Protein 8WAC (pdb70)

InterPro domains:
  IPR017853 Glycoside hydrolase superfamily [SSF51445] (264-450)
  IPR026444 Secretion system, C-terminal sorting domain [PF18962] (764-827)
  IPR026444 Secretion system, C-terminal sorting domain [TIGR04183] (765-828)
  IPR040527 Porphyranase, beta-sandwich domain 1 [PF18206] (534-637)
  IPR041224 Beta-porphyranase A, C-terminal [PF18040] (646-741)

Nearest PDB structures (foldseek):
  8wac-assembly1_A  TM=1.008E+00  e=8.310E-22  Wenyingzhuangia fucanilytica
  8fha-assembly2_B  TM=5.901E-01  e=9.587E-02  Suipraeoptans intestinalis
  8fha-assembly1_A  TM=5.746E-01  e=1.245E-01  Suipraeoptans intestinalis
  8b6l-assembly1_E  TM=5.776E-01  e=1.122E-01  Homo sapiens
  4ll4-assembly1_A  TM=5.566E-01  e=2.590E-01  Homo sapiens

Foldseek 3Di:
DEKDFPDDDAEDAAFAKDWTKMWAAQDPPWAWAFKKKWKFKAALVRHGDDIHDIDTPGHDPPTDRTDIDIDIGHGHNPDDFQVPDPPRIFMKTWIKIAIDNNPDIYTPIGTHGHDDVVD

Radius of gyration: 14.86 Å; Cα contacts (8 Å, |Δi|>4): 299; chains: 1; bounding box: 24×49×25 Å

B-factor: mean 18.26, std 9.66, range [3.23, 59.95]

Secondary structure (DSSP, 8-state):
-EEEESS--SEE-TT-EEEEEEEEE--TT--EEEEEEEEEEE-TTS-EEEEEEEEEEE-SSS--SEEEEEEEEEPPTTSPPGGGSPTT-EEEEEEEEEETTTTEEEE--EEEEE--TT-

Solvent-accessible surface area: 6351 Å² total; per-residue (Å²): 76,61,10,64,6,75,6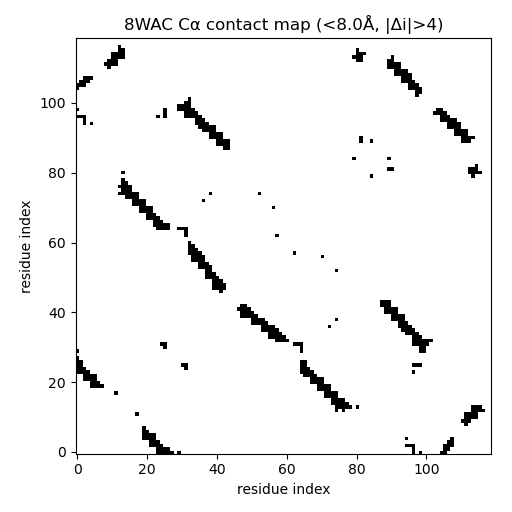0,110,68,107,59,10,57,18,43,74,60,1,79,0,40,0,51,3,60,0,20,159,82,37,84,11,98,33,0,1,0,7,1,16,11,7,35,74,78,140,103,59,90,64,91,58,77,68,26,115,36,7,58,54,114,84,70,75,65,54,40,75,36,120,48,102,2,63,1,82,83,129,12,60,23,30,128,102,21,85,122,44,30,40,1,7,0,59,0,22,0,0,0,67,100,70,58,35,98,23,86,26,45,20,106,10,61,1,54,48,103,171,144

Sequence (119 aa):
QSITWNNKQTDIQPGETIPLNITYDAGVGNTVYYVSVVLQEMNASWQTQNNYNTTYPVSGSNQPNASTIDFNYTTIDSSNNIPLSENLPSSGNFYLLKIFISVNTDGAFANDNTQITLLNNLE

Structure (mmCIF, N/CA/C/O backbone):
data_8WAC
#
_entry.id   8WAC
#
_cell.length_a   36.661
_cell.length_b   48.651
_cell.length_c   67.314
_cell.angle_alpha   90.00
_cell.angle_beta   90.00
_cell.angle_gamma   90.00
#
_symmetry.space_group_name_H-M   'P 21 2 21'
#
loop_
_entity.id
_entity.type
_entity.pdbx_description
1 polymer Agarase
2 non-polymer 'CALCIUM ION'
3 water water
#
loop_
_atom_site.group_PDB
_atom_site.id
_atom_site.type_symbol
_atom_site.label_atom_id
_atom_site.label_alt_id
_atom_site.label_comp_id
_atom_site.label_asym_id
_atom_site.label_entity_id
_atom_site.label_seq_id
_atom_site.pdbx_PDB_ins_code
_atom_site.Cartn_x
_atom_site.Cartn_y
_atom_site.Cartn_z
_atom_site.occupancy
_atom_site.B_iso_or_equiv
_atom_site.auth_seq_id
_atom_site.auth_comp_id
_atom_site.auth_asym_id
_atom_site.auth_atom_id
_atom_site.pdbx_PDB_model_num
ATOM 1 N N . GLN A 1 3 ? 4.178 -0.675 -2.515 1.00 14.30 3 GLN A N 1
ATOM 2 C CA . GLN A 1 3 ? 3.897 -1.636 -3.587 1.00 11.29 3 GLN A CA 1
ATOM 3 C C . GLN A 1 3 ? 3.129 -2.857 -3.060 1.00 12.17 3 GLN A C 1
ATOM 4 O O . GLN A 1 3 ? 3.316 -3.303 -1.923 1.00 13.27 3 GLN A O 1
ATOM 10 N N . SER A 1 4 ? 2.237 -3.372 -3.904 1.00 10.33 4 SER A N 1
ATOM 11 C CA . SER A 1 4 ? 1.389 -4.501 -3.538 1.00 10.69 4 SER A CA 1
ATOM 12 C C . SER A 1 4 ? 1.035 -5.293 -4.781 1.00 8.02 4 SER A C 1
ATOM 13 O O . SER A 1 4 ? 1.065 -4.778 -5.907 1.00 10.40 4 SER A O 1
ATOM 16 N N . ILE A 1 5 ? 0.642 -6.545 -4.561 1.00 8.41 5 ILE A N 1
ATOM 17 C CA . ILE A 1 5 ? 0.196 -7.395 -5.657 1.00 8.83 5 ILE A CA 1
ATOM 18 C C . ILE A 1 5 ? -0.607 -8.546 -5.074 1.00 11.02 5 ILE A C 1
ATOM 19 O O . ILE A 1 5 ? -0.252 -9.109 -4.032 1.00 10.34 5 ILE A O 1
ATOM 24 N N . THR A 1 6 ? -1.711 -8.878 -5.741 1.00 9.22 6 THR A N 1
ATOM 25 C CA . THR A 1 6 ? -2.531 -10.014 -5.345 1.00 9.86 6 THR A CA 1
ATOM 26 C C . THR A 1 6 ? -2.871 -10.878 -6.545 1.00 8.67 6 THR A C 1
ATOM 27 O O . THR A 1 6 ? -3.199 -10.370 -7.625 1.00 10.51 6 THR A O 1
ATOM 31 N N . TRP A 1 7 ? -2.805 -12.190 -6.338 1.00 8.30 7 TRP A N 1
ATOM 32 C CA . TRP A 1 7 ? -3.426 -13.173 -7.216 1.00 8.96 7 TRP A CA 1
ATOM 33 C C . TRP A 1 7 ? -4.860 -13.335 -6.718 1.00 10.19 7 TRP A C 1
ATOM 34 O O . TRP A 1 7 ? -5.084 -13.861 -5.624 1.00 11.22 7 TRP A O 1
ATOM 45 N N . ASN A 1 8 ? -5.836 -12.863 -7.504 1.00 10.57 8 ASN A N 1
ATOM 46 C CA . ASN A 1 8 ? -7.193 -12.730 -6.984 1.00 10.65 8 ASN A CA 1
ATOM 47 C C . ASN A 1 8 ? -8.027 -13.994 -7.094 1.00 16.38 8 ASN A C 1
ATOM 48 O O . ASN A 1 8 ? -9.069 -14.079 -6.434 1.00 17.39 8 ASN A O 1
ATOM 53 N N . ASN A 1 9 ? -7.621 -14.956 -7.920 1.00 10.41 9 ASN A N 1
ATOM 54 C CA . ASN A 1 9 ? -8.419 -16.155 -8.177 1.00 12.04 9 ASN A CA 1
ATOM 55 C C . ASN A 1 9 ? -7.551 -17.398 -7.939 1.00 9.18 9 ASN A C 1
ATOM 56 O O . ASN A 1 9 ? -7.220 -18.144 -8.854 1.00 12.92 9 ASN A O 1
ATOM 61 N N . LYS A 1 10 ? -7.201 -17.631 -6.679 1.00 10.15 10 LYS A N 1
ATOM 62 C CA . LYS A 1 10 ? -6.273 -18.710 -6.369 1.00 11.75 10 LYS A CA 1
ATOM 63 C C . LYS A 1 10 ? -6.913 -20.084 -6.550 1.00 12.41 10 LYS A C 1
ATOM 64 O O . LYS A 1 10 ? -8.126 -20.268 -6.391 1.00 12.34 10 LYS A O 1
ATOM 70 N N . GLN A 1 11 ? -6.076 -21.051 -6.906 1.00 14.01 11 GLN A N 1
ATOM 71 C CA . GLN A 1 11 ? -6.475 -22.449 -6.881 1.00 18.25 11 GLN A CA 1
ATOM 72 C C . GLN A 1 11 ? -5.315 -23.259 -6.323 1.00 17.12 11 GLN A C 1
ATOM 73 O O . GLN A 1 11 ? -4.155 -22.836 -6.395 1.00 16.50 11 GLN A O 1
ATOM 79 N N . THR A 1 12 ? -5.641 -24.418 -5.743 1.00 16.50 12 THR A N 1
ATOM 80 C CA . THR A 1 12 ? -4.641 -25.195 -5.020 1.00 17.87 12 THR A CA 1
ATOM 81 C C . THR A 1 12 ? -3.823 -26.096 -5.923 1.00 13.72 12 THR A C 1
ATOM 82 O O . THR A 1 12 ? -2.692 -26.439 -5.570 1.00 15.28 12 THR A O 1
ATOM 86 N N . ASP A 1 13 ? -4.371 -26.545 -7.048 1.00 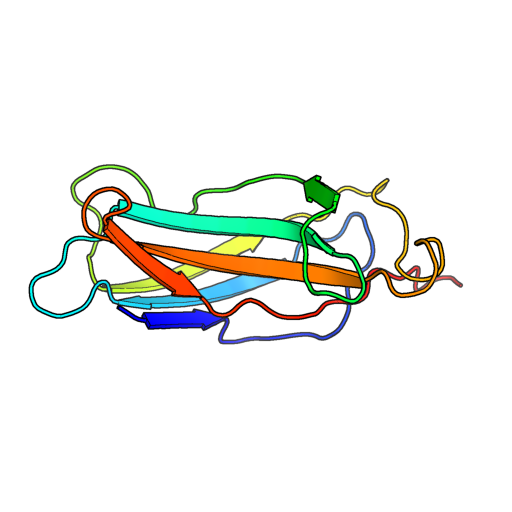15.53 13 ASP A N 1
ATOM 87 C CA . ASP A 1 13 ? -3.642 -27.527 -7.828 1.00 15.92 13 ASP A CA 1
ATOM 88 C C . ASP A 1 13 ? -3.841 -27.314 -9.323 1.00 18.97 13 ASP A C 1
ATOM 89 O O . ASP A 1 13 ? -4.667 -26.510 -9.779 1.00 17.66 13 ASP A O 1
ATOM 94 N N . ILE A 1 14 ? -3.001 -28.022 -10.077 1.00 13.01 14 ILE A N 1
ATOM 95 C CA . ILE A 1 14 ? -2.928 -27.876 -11.520 1.00 11.93 14 ILE A CA 1
ATOM 96 C C . ILE A 1 14 ? -2.254 -29.129 -12.054 1.00 13.39 14 ILE A C 1
ATOM 97 O O . ILE A 1 14 ? -1.417 -29.737 -11.379 1.00 13.04 14 ILE A O 1
ATOM 102 N N . GLN A 1 15 ? -2.650 -29.541 -13.232 1.00 11.94 15 GLN A N 1
ATOM 103 C CA . GLN A 1 15 ? -2.006 -30.675 -13.875 1.00 14.09 15 GLN A CA 1
ATOM 104 C C . GLN A 1 15 ? -0.978 -30.185 -14.874 1.00 12.46 15 GLN A C 1
ATOM 105 O O . GLN A 1 15 ? -1.288 -29.291 -15.667 1.00 14.28 15 GLN A O 1
ATOM 111 N N . PRO A 1 16 ? 0.244 -30.711 -14.847 1.00 12.90 16 PRO A N 1
ATOM 112 C CA . PRO A 1 16 ? 1.251 -30.285 -15.828 1.00 14.29 16 PRO A CA 1
ATOM 113 C C . PRO A 1 16 ? 0.683 -30.389 -17.231 1.00 13.51 16 PRO A C 1
ATOM 114 O O . PRO A 1 16 ? 0.035 -31.380 -17.589 1.00 14.68 16 PRO A O 1
ATOM 118 N N . GLY A 1 17 ? 0.902 -29.341 -18.017 1.00 12.31 17 GLY A N 1
ATOM 119 C CA . GLY A 1 17 ? 0.309 -29.196 -19.328 1.00 12.00 17 GLY A CA 1
ATOM 120 C C . GLY A 1 17 ? -0.827 -28.204 -19.384 1.00 15.64 17 GLY A C 1
ATOM 121 O O . GLY A 1 17 ? -1.199 -27.759 -20.480 1.00 16.26 17 GLY A O 1
ATOM 122 N N . GLU A 1 18 ? -1.388 -27.854 -18.235 1.00 11.94 18 GLU A N 1
ATOM 123 C CA . GLU A 1 18 ? -2.501 -26.930 -18.160 1.00 10.02 18 GLU A CA 1
ATOM 124 C C . GLU A 1 18 ? -2.032 -25.489 -18.044 1.00 10.71 18 GLU A C 1
ATOM 125 O O . GLU A 1 18 ? -0.871 -25.196 -17.728 1.00 12.74 18 GLU A O 1
ATOM 131 N N . THR A 1 19 ? -2.963 -24.596 -18.322 1.00 11.87 19 THR A N 1
ATOM 132 C CA . THR A 1 19 ? -2.794 -23.161 -18.183 1.00 10.98 19 THR A CA 1
ATOM 133 C C . THR A 1 19 ? -3.632 -22.658 -17.018 1.00 13.85 19 THR A C 1
ATOM 134 O O . THR A 1 19 ? -4.783 -23.079 -16.841 1.00 13.95 19 THR A O 1
ATOM 138 N N . ILE A 1 20 ? -3.052 -21.768 -16.222 1.00 12.71 20 ILE A N 1
ATOM 139 C CA . ILE A 1 20 ? -3.752 -21.101 -15.127 1.00 12.88 20 ILE A CA 1
ATOM 140 C C . ILE A 1 20 ? -4.168 -19.719 -15.616 1.00 11.85 20 ILE A C 1
ATOM 141 O O . ILE A 1 20 ? -3.291 -18.925 -15.997 1.00 13.12 20 ILE A O 1
ATOM 146 N N . PRO A 1 21 ? -5.452 -19.383 -15.613 1.00 13.06 21 PRO A N 1
ATOM 147 C CA . PRO A 1 21 ? -5.848 -18.037 -16.042 1.00 12.66 21 PRO A CA 1
ATOM 148 C C . PRO A 1 21 ? -5.797 -17.061 -14.885 1.00 15.51 21 PRO A C 1
ATOM 149 O O . PRO A 1 21 ? -6.800 -16.856 -14.195 1.00 17.98 21 PRO A O 1
ATOM 153 N N . LEU A 1 22 ? -4.636 -16.445 -14.673 1.00 11.15 22 LEU A N 1
ATOM 154 C CA . LEU A 1 22 ? -4.423 -15.611 -13.496 1.00 11.55 22 LEU A CA 1
ATOM 155 C C . LEU A 1 22 ? -5.120 -14.265 -13.631 1.00 11.38 22 LEU A C 1
ATOM 156 O O . LEU A 1 22 ? -5.035 -13.607 -14.668 1.00 15.11 22 LEU A O 1
ATOM 161 N N . ASN A 1 23 ? -5.790 -13.850 -12.572 1.00 9.15 23 ASN A N 1
ATOM 162 C CA . ASN A 1 23 ? -6.275 -12.489 -12.430 1.00 12.38 23 ASN A CA 1
ATOM 163 C C . ASN A 1 23 ? -5.454 -11.846 -11.319 1.00 10.49 23 ASN A C 1
ATOM 164 O O . ASN A 1 23 ? -5.439 -12.347 -10.187 1.00 10.76 23 ASN A O 1
ATOM 169 N N . ILE A 1 24 ? -4.740 -10.771 -11.660 1.00 9.66 24 ILE A N 1
ATOM 170 C CA . ILE A 1 24 ? -3.692 -10.199 -10.822 1.00 9.24 24 ILE A CA 1
ATOM 171 C C . ILE A 1 24 ? -3.948 -8.713 -10.693 1.00 9.25 24 ILE A C 1
ATOM 172 O O . ILE A 1 24 ? -4.096 -8.021 -11.702 1.00 12.52 24 ILE A O 1
ATOM 177 N N . THR A 1 25 ? -3.995 -8.223 -9.465 1.00 9.73 25 THR A N 1
ATOM 178 C CA . THR A 1 25 ? -4.041 -6.796 -9.192 1.00 8.95 25 THR A CA 1
ATOM 179 C C . THR A 1 25 ? -2.684 -6.375 -8.655 1.00 9.89 25 THR A C 1
ATOM 180 O O . THR A 1 25 ? -2.120 -7.054 -7.793 1.00 11.37 25 THR A O 1
ATOM 184 N N . TYR A 1 26 ? -2.152 -5.266 -9.171 1.00 9.46 26 TYR A N 1
ATOM 185 C CA . TYR A 1 26 ? -0.874 -4.762 -8.694 1.00 9.90 26 TYR A CA 1
ATOM 186 C C . TYR A 1 26 ? -0.943 -3.252 -8.552 1.00 12.32 26 TYR A C 1
ATOM 187 O O . TYR A 1 26 ? -1.763 -2.576 -9.186 1.00 12.29 26 TYR A O 1
ATOM 196 N N . ASP A 1 27 ? -0.053 -2.735 -7.714 1.00 13.87 27 ASP A N 1
ATOM 197 C CA . ASP A 1 27 ? 0.075 -1.295 -7.515 1.00 11.63 27 ASP A CA 1
ATOM 198 C C . ASP A 1 27 ? 1.520 -1.015 -7.145 1.00 12.69 27 ASP A C 1
ATOM 199 O O . ASP A 1 27 ? 2.011 -1.541 -6.145 1.00 11.54 27 ASP A O 1
ATOM 204 N N . ALA A 1 28 ? 2.207 -0.193 -7.940 1.00 9.99 28 ALA A N 1
ATOM 205 C CA . ALA A 1 28 ? 3.578 0.156 -7.592 1.00 11.73 28 ALA A CA 1
ATOM 206 C C . ALA A 1 28 ? 3.665 0.941 -6.292 1.00 12.26 28 ALA A C 1
ATOM 207 O O . ALA A 1 28 ? 4.710 0.914 -5.637 1.00 13.43 28 ALA A O 1
ATOM 209 N N . GLY A 1 29 ? 2.601 1.637 -5.907 1.00 13.10 29 GLY A N 1
ATOM 210 C CA . GLY A 1 29 ? 2.632 2.427 -4.694 1.00 14.02 29 GLY A CA 1
ATOM 211 C C . GLY A 1 29 ? 2.945 3.888 -4.977 1.00 17.28 29 GLY A C 1
ATOM 212 O O . GLY A 1 29 ? 3.605 4.236 -5.965 1.00 13.94 29 GLY A O 1
ATOM 213 N N . VAL A 1 30 ? 2.457 4.761 -4.088 1.00 18.12 30 VAL A N 1
ATOM 214 C CA . VAL A 1 30 ? 2.720 6.196 -4.197 1.00 14.44 30 VAL A CA 1
ATOM 215 C C . VAL A 1 30 ? 4.218 6.455 -4.218 1.00 17.17 30 VAL A C 1
ATOM 216 O O . VAL A 1 30 ? 4.973 5.945 -3.382 1.00 17.00 30 VAL A O 1
ATOM 220 N N . GLY A 1 31 ? 4.658 7.262 -5.184 1.00 15.83 31 GLY A N 1
ATOM 221 C CA . GLY A 1 31 ? 6.051 7.611 -5.296 1.00 15.35 31 GLY A CA 1
ATOM 222 C C . GLY A 1 31 ? 6.914 6.595 -6.001 1.00 15.16 31 GLY A C 1
ATOM 223 O O . GLY A 1 31 ? 8.114 6.841 -6.171 1.00 18.91 31 GLY A O 1
ATOM 224 N N . ASN A 1 32 ? 6.347 5.470 -6.428 1.00 13.85 32 ASN A N 1
ATOM 225 C CA . ASN A 1 32 ? 7.100 4.422 -7.098 1.00 13.55 32 ASN A CA 1
ATOM 226 C C . ASN A 1 32 ? 6.647 4.281 -8.544 1.00 11.50 32 ASN A C 1
ATOM 227 O O . ASN A 1 32 ? 5.584 4.763 -8.942 1.00 17.05 32 ASN A O 1
ATOM 232 N N . THR A 1 33 ? 7.485 3.606 -9.332 1.00 12.74 33 THR A N 1
ATOM 233 C CA . THR A 1 33 ? 7.208 3.303 -10.726 1.00 13.94 33 THR A CA 1
ATOM 234 C C . THR A 1 33 ? 7.352 1.801 -10.918 1.00 11.68 33 THR A C 1
ATOM 235 O O . THR A 1 33 ? 8.370 1.226 -10.522 1.00 13.00 33 THR A O 1
ATOM 239 N N . VAL A 1 34 ? 6.337 1.162 -11.510 1.00 12.62 34 VAL A N 1
ATOM 240 C CA . VAL A 1 34 ? 6.439 -0.271 -11.754 1.00 13.32 34 VAL A CA 1
ATOM 241 C C . VAL A 1 34 ? 7.605 -0.538 -12.695 1.00 14.53 34 VAL A C 1
ATOM 242 O O . VAL A 1 34 ? 7.800 0.175 -13.688 1.00 15.88 34 VAL A O 1
ATOM 246 N N . TYR A 1 35 ? 8.415 -1.541 -12.361 1.00 12.42 35 TYR A N 1
ATOM 247 C CA . TYR A 1 35 ? 9.450 -2.031 -13.258 1.00 12.52 35 TYR A CA 1
ATOM 248 C C . TYR A 1 35 ? 8.953 -3.248 -14.032 1.00 12.45 35 TYR A C 1
ATOM 249 O O . TYR A 1 35 ? 8.936 -3.242 -15.264 1.00 13.04 35 TYR A O 1
ATOM 258 N N . TYR A 1 36 ? 8.476 -4.270 -13.330 1.00 12.81 36 TYR A N 1
ATOM 259 C CA . TYR A 1 36 ? 7.810 -5.377 -14.002 1.00 10.31 36 TYR A CA 1
ATOM 260 C C . TYR A 1 36 ? 6.916 -6.080 -12.992 1.00 8.06 36 TYR A C 1
ATOM 261 O O . TYR A 1 36 ? 7.046 -5.898 -11.777 1.00 9.98 36 TYR A O 1
ATOM 270 N N . VAL A 1 37 ? 5.992 -6.872 -13.518 1.00 9.38 37 VAL A N 1
ATOM 271 C CA . VAL A 1 37 ? 5.330 -7.920 -12.754 1.00 10.65 37 VAL A CA 1
ATOM 272 C C . VAL A 1 37 ? 5.816 -9.227 -13.360 1.00 11.57 37 VAL A C 1
ATOM 273 O O . VAL A 1 37 ? 5.894 -9.346 -14.589 1.00 10.02 37 VAL A O 1
ATOM 277 N N . SER A 1 38 ? 6.197 -10.183 -12.512 1.00 11.06 38 SER A N 1
ATOM 278 C CA . SER A 1 38 ? 6.712 -11.457 -12.988 1.00 8.57 38 SER A CA 1
ATOM 279 C C . SER A 1 38 ? 5.999 -12.630 -12.327 1.00 8.01 38 SER A C 1
ATOM 280 O O . SER A 1 38 ? 5.632 -12.569 -11.151 1.00 10.16 38 SER A O 1
ATOM 283 N N . VAL A 1 39 ? 5.794 -13.691 -13.105 1.00 8.75 39 VAL A N 1
ATOM 284 C CA . VAL A 1 39 ? 5.248 -14.955 -12.615 1.00 10.19 39 VAL A CA 1
ATOM 285 C C . VAL A 1 39 ? 6.209 -16.063 -13.019 1.00 8.39 39 VAL A C 1
ATOM 286 O O . VAL A 1 39 ? 6.608 -16.145 -14.186 1.00 10.47 39 VAL A O 1
ATOM 290 N N . VAL A 1 40 ? 6.591 -16.908 -12.062 1.00 10.15 40 VAL A N 1
ATOM 291 C CA . VAL A 1 40 ? 7.505 -18.016 -12.335 1.00 9.66 40 VAL A CA 1
ATOM 292 C C . VAL A 1 40 ? 7.225 -19.145 -11.347 1.00 8.77 40 VAL A C 1
ATOM 293 O O . VAL A 1 40 ? 7.005 -18.908 -10.156 1.00 8.96 40 VAL A O 1
ATOM 297 N N . LEU A 1 41 ? 7.202 -20.369 -11.854 1.00 8.84 41 LEU A N 1
ATOM 298 C CA . LEU A 1 41 ? 7.032 -21.547 -11.008 1.00 8.49 41 LEU A CA 1
ATOM 299 C C . LEU A 1 41 ? 8.366 -21.932 -10.391 1.00 8.75 41 LEU A C 1
ATOM 300 O O . LEU A 1 41 ? 9.359 -22.091 -11.100 1.00 10.32 41 LEU A O 1
ATOM 305 N N . GLN A 1 42 ? 8.387 -22.114 -9.076 1.00 8.68 42 GLN A N 1
ATOM 306 C CA . GLN A 1 42 ? 9.603 -22.510 -8.380 1.00 7.89 42 GLN A CA 1
ATOM 307 C C . GLN A 1 42 ? 9.400 -23.779 -7.569 1.00 10.23 42 GLN A C 1
ATOM 308 O O . GLN A 1 42 ? 8.376 -23.956 -6.901 1.00 11.89 42 GLN A O 1
ATOM 314 N N . GLU A 1 43 ? 10.387 -24.662 -7.644 1.00 10.77 43 GLU A N 1
ATOM 315 C CA . GLU A 1 43 ? 10.511 -25.757 -6.696 1.00 9.04 43 GLU A CA 1
ATOM 316 C C . GLU A 1 43 ? 11.327 -25.247 -5.519 1.00 12.22 43 GLU A C 1
ATOM 317 O O . GLU A 1 43 ? 12.426 -24.721 -5.700 1.00 12.92 43 GLU A O 1
ATOM 323 N N . MET A 1 44 ? 10.783 -25.387 -4.323 1.00 10.56 44 MET A N 1
ATOM 324 C CA . MET A 1 44 ? 11.429 -24.898 -3.119 1.00 10.64 44 MET A CA 1
ATOM 325 C C . MET A 1 44 ? 11.817 -26.077 -2.243 1.00 12.60 44 MET A C 1
ATOM 326 O O . MET A 1 44 ? 11.236 -27.156 -2.347 1.00 12.08 44 MET A O 1
ATOM 331 N N . ASN A 1 45 ? 12.792 -25.850 -1.360 1.00 12.79 45 ASN A N 1
ATOM 332 C CA . ASN A 1 45 ? 13.053 -26.814 -0.302 1.00 10.41 45 ASN A CA 1
AT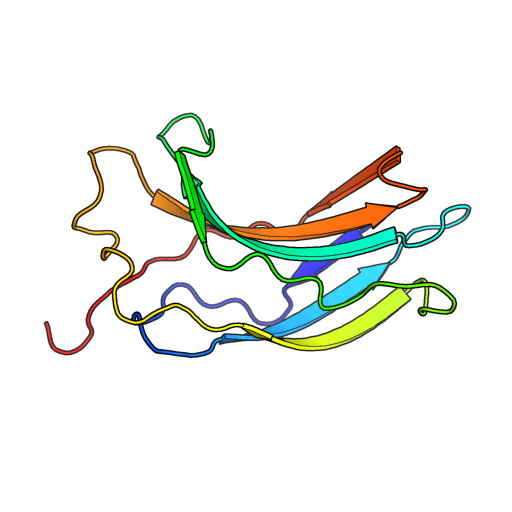OM 333 C C . ASN A 1 45 ? 12.249 -26.430 0.944 1.00 15.75 45 ASN A C 1
ATOM 334 O O . ASN A 1 45 ? 11.477 -25.468 0.944 1.00 14.88 45 ASN A O 1
ATOM 339 N N . ALA A 1 46 ? 12.437 -27.186 2.032 1.00 16.52 46 ALA A N 1
ATOM 340 C CA . ALA A 1 46 ? 11.647 -26.951 3.238 1.00 19.97 46 ALA A CA 1
ATOM 341 C C . ALA A 1 46 ? 11.957 -25.614 3.900 1.00 19.42 46 ALA A C 1
ATOM 342 O O . ALA A 1 46 ? 11.134 -25.123 4.681 1.00 23.66 46 ALA A O 1
ATOM 344 N N . SER A 1 47 ? 13.116 -25.019 3.616 1.00 15.67 47 SER A N 1
ATOM 345 C CA . SER A 1 47 ? 13.456 -23.689 4.102 1.00 18.61 47 SER A CA 1
ATOM 346 C C . SER A 1 47 ? 12.976 -22.575 3.184 1.00 17.17 47 SER A C 1
ATOM 347 O O . SER A 1 47 ? 13.409 -21.430 3.345 1.00 20.28 47 SER A O 1
ATOM 350 N N . TRP A 1 48 ? 12.111 -22.884 2.220 1.00 18.93 48 TRP A N 1
ATOM 351 C CA . 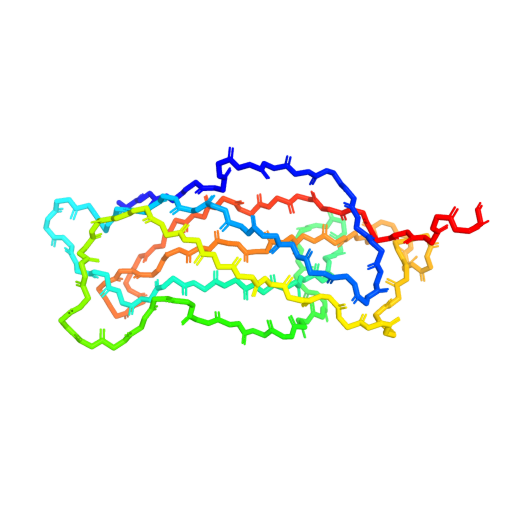TRP A 1 48 ? 11.608 -21.895 1.265 1.00 20.13 48 TRP A CA 1
ATOM 352 C C . TRP A 1 48 ? 12.756 -21.249 0.498 1.00 19.47 48 TRP A C 1
ATOM 353 O O . TRP A 1 48 ? 12.765 -20.044 0.245 1.00 20.33 48 TRP A O 1
ATOM 364 N N . GLN A 1 49 ? 13.724 -22.068 0.100 1.00 15.06 49 GLN A N 1
ATOM 365 C CA . GLN A 1 49 ? 14.816 -21.650 -0.762 1.00 14.41 49 GLN A CA 1
ATOM 366 C C . GLN A 1 49 ? 14.634 -22.299 -2.127 1.00 14.97 49 GLN A C 1
ATOM 367 O O . GLN A 1 49 ? 14.320 -23.493 -2.220 1.00 15.34 49 GLN A O 1
ATOM 373 N N . THR A 1 50 ? 14.806 -21.507 -3.179 1.00 15.84 50 THR A N 1
ATOM 374 C CA . THR A 1 50 ? 14.522 -21.982 -4.527 1.00 14.36 50 THR A CA 1
ATOM 375 C C . THR A 1 50 ? 15.543 -23.003 -5.006 1.00 15.64 50 THR A C 1
ATOM 376 O O . THR A 1 50 ? 16.755 -22.779 -4.917 1.00 17.42 50 THR A O 1
ATOM 380 N N . GLN A 1 51 ? 15.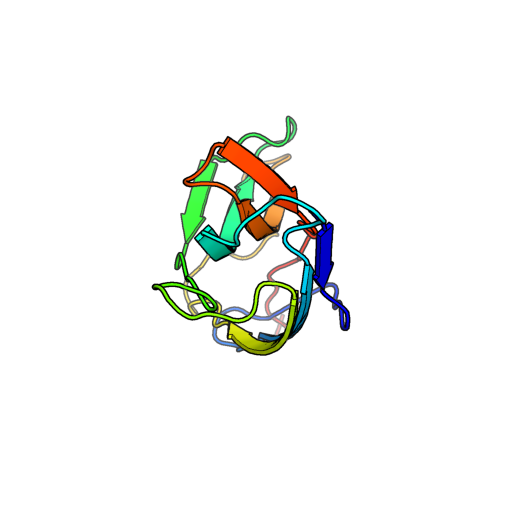043 -24.099 -5.570 1.00 13.03 51 GLN A N 1
ATOM 381 C CA . GLN A 1 51 ? 15.872 -25.139 -6.163 1.00 11.27 51 GLN A CA 1
ATOM 382 C C . GLN A 1 51 ? 15.790 -25.201 -7.680 1.00 17.53 51 GLN A C 1
ATOM 383 O O . GLN A 1 51 ? 16.792 -25.527 -8.322 1.00 21.55 51 GLN A O 1
ATOM 389 N N . ASN A 1 52 ? 14.631 -24.898 -8.264 1.00 12.79 52 ASN A N 1
ATOM 390 C CA . ASN A 1 52 ? 14.467 -24.884 -9.714 1.00 13.79 52 ASN A CA 1
ATOM 391 C C . ASN A 1 52 ? 13.475 -23.787 -10.063 1.00 14.72 52 ASN A C 1
ATOM 392 O O . ASN A 1 52 ? 12.516 -23.570 -9.322 1.00 16.16 52 ASN A O 1
ATOM 397 N N . ASN A 1 53 ? 13.705 -23.110 -11.190 1.00 13.67 53 ASN A N 1
ATOM 398 C CA . ASN A 1 53 ? 12.800 -22.097 -11.726 1.00 10.35 53 ASN A CA 1
ATOM 399 C C . ASN A 1 53 ? 12.333 -22.539 -13.108 1.00 10.30 53 ASN A C 1
ATOM 400 O O . ASN A 1 53 ? 13.157 -22.936 -13.938 1.00 12.59 53 ASN A O 1
ATOM 405 N N . TYR A 1 54 ? 11.034 -22.428 -13.377 1.00 8.89 54 TYR A N 1
ATOM 406 C CA . TYR A 1 54 ? 10.459 -22.852 -14.651 1.00 9.51 54 TYR A CA 1
ATOM 407 C C . TYR A 1 54 ? 9.664 -21.720 -15.275 1.00 10.88 54 TYR A C 1
ATOM 408 O O . TYR A 1 54 ? 8.782 -21.158 -14.619 1.00 11.25 54 TYR A O 1
ATOM 417 N N . ASN A 1 55 ? 9.926 -21.433 -16.552 1.00 10.39 55 ASN A N 1
ATOM 418 C CA . ASN A 1 55 ? 9.070 -20.541 -17.339 1.00 11.06 55 ASN A CA 1
ATOM 419 C C . ASN A 1 55 ? 8.834 -19.193 -16.654 1.00 7.21 55 ASN A C 1
ATOM 420 O O . ASN A 1 55 ? 7.725 -18.849 -16.236 1.00 10.18 55 ASN A O 1
ATOM 425 N N . THR A 1 56 ? 9.915 -18.422 -16.583 1.00 10.20 56 THR A N 1
ATOM 426 C CA . THR A 1 56 ? 9.824 -17.067 -16.057 1.00 9.21 56 THR A CA 1
ATOM 427 C C . THR A 1 56 ? 9.096 -16.189 -17.062 1.00 11.73 56 THR A C 1
ATOM 428 O O . THR A 1 56 ? 9.469 -16.148 -18.243 1.00 12.61 56 THR A O 1
ATOM 432 N N . THR A 1 57 ? 8.063 -15.489 -16.596 1.00 9.06 57 THR A N 1
ATOM 433 C CA . THR A 1 57 ? 7.281 -14.595 -17.441 1.00 9.19 57 THR A CA 1
ATOM 434 C C . THR A 1 57 ? 7.237 -13.212 -16.820 1.00 12.09 57 THR A C 1
ATOM 435 O O . THR A 1 57 ? 7.434 -13.038 -15.614 1.00 9.89 57 THR A O 1
ATOM 439 N N . TYR A 1 58 ? 6.943 -12.232 -17.665 1.00 9.43 58 TYR A N 1
ATOM 440 C CA . TYR A 1 58 ? 6.875 -10.830 -17.254 1.00 10.18 58 TYR A CA 1
ATOM 441 C C . TYR A 1 58 ? 5.624 -10.233 -17.862 1.00 13.65 58 TYR A C 1
ATOM 442 O O . TYR A 1 58 ? 5.682 -9.508 -18.864 1.00 17.17 58 TYR A O 1
ATOM 451 N N . PRO A 1 59 ? 4.459 -10.526 -17.285 1.00 10.26 59 PRO A N 1
ATOM 452 C CA . PRO A 1 59 ? 3.215 -10.030 -17.896 1.00 12.52 59 PRO A CA 1
ATOM 453 C C . PRO A 1 59 ? 3.086 -8.509 -17.892 1.00 17.02 59 PRO A C 1
ATOM 454 O O . PRO A 1 59 ? 2.308 -7.981 -18.700 1.00 15.34 59 PRO A O 1
ATOM 458 N N . VAL A 1 60 ? 3.824 -7.790 -17.045 1.00 12.16 60 VAL A N 1
ATOM 459 C CA . VAL A 1 60 ? 3.929 -6.334 -17.131 1.00 8.93 60 VAL A CA 1
ATOM 460 C C . VAL A 1 60 ? 5.405 -5.994 -17.267 1.00 11.46 60 VAL A C 1
ATOM 461 O O . VAL A 1 60 ? 6.207 -6.365 -16.406 1.00 11.55 60 VAL A O 1
ATOM 465 N N . SER A 1 61 ? 5.766 -5.307 -18.351 1.00 12.51 61 SER A N 1
ATOM 466 C CA . SER A 1 61 ? 7.160 -4.903 -18.525 1.00 12.82 61 SER A CA 1
ATOM 467 C C . SER A 1 61 ? 7.228 -3.783 -19.546 1.00 17.38 61 SER A C 1
ATOM 468 O O . SER A 1 61 ? 6.283 -3.546 -20.297 1.00 16.68 61 SER A O 1
ATOM 471 N N . GLY A 1 62 ? 8.367 -3.101 -19.560 1.00 17.62 62 GLY A N 1
ATOM 472 C CA . GLY A 1 62 ? 8.564 -1.989 -20.471 1.00 17.46 62 GLY A CA 1
ATOM 473 C C . GLY A 1 62 ? 8.109 -0.672 -19.877 1.00 23.97 62 GLY A C 1
ATOM 474 O O . GLY A 1 62 ? 7.579 -0.584 -18.768 1.00 29.16 62 GLY A O 1
ATOM 475 N N . SER A 1 63 ? 8.333 0.388 -20.635 1.00 40.41 63 SER A N 1
ATOM 476 C CA . SER A 1 63 ? 7.983 1.703 -20.134 1.00 34.81 63 SER A CA 1
ATOM 477 C C . SER A 1 63 ? 6.570 2.070 -20.574 1.00 28.34 63 SER A C 1
ATOM 478 O O . SER A 1 63 ? 5.988 1.452 -21.469 1.00 37.16 63 SER A O 1
ATOM 481 N N . ASN A 1 64 ? 6.006 3.077 -19.910 1.00 42.90 64 ASN A N 1
ATOM 482 C CA . ASN A 1 64 ? 4.635 3.499 -20.168 1.00 54.60 64 ASN A CA 1
ATOM 483 C C . ASN A 1 64 ? 3.621 2.426 -19.786 1.00 37.29 64 ASN A C 1
ATOM 484 O O . ASN A 1 64 ? 2.561 2.310 -20.406 1.00 51.58 64 ASN A O 1
ATOM 485 N N . GLN A 1 65 ? 3.956 1.601 -18.775 1.00 32.34 65 GLN A N 1
ATOM 486 C CA . GLN A 1 65 ? 2.955 0.691 -18.242 1.00 27.09 65 GLN A CA 1
ATOM 487 C C . GLN A 1 65 ? 2.194 1.370 -17.110 1.00 17.00 65 GLN A C 1
ATOM 488 O O . GLN A 1 65 ? 2.757 2.192 -16.383 1.00 21.00 65 GLN A O 1
ATOM 494 N N . PRO A 1 66 ? 0.919 1.031 -16.925 1.00 15.06 66 PRO A N 1
ATOM 495 C CA . PRO A 1 66 ? 0.178 1.550 -15.767 1.00 14.56 66 PRO A CA 1
ATOM 496 C C . PRO A 1 66 ? 0.852 1.143 -14.462 1.00 15.43 66 PRO A C 1
ATOM 497 O O . PRO A 1 66 ? 1.242 -0.014 -14.274 1.00 13.37 66 PRO A O 1
ATOM 501 N N . ASN A 1 67 ? 1.013 2.112 -13.558 1.00 14.59 67 ASN A N 1
ATOM 502 C CA . ASN A 1 67 ? 1.619 1.786 -12.272 1.00 13.26 67 ASN A CA 1
ATOM 503 C C . ASN A 1 67 ? 0.722 0.902 -11.424 1.00 13.13 67 ASN A C 1
ATOM 504 O O . ASN A 1 67 ? 1.221 0.219 -10.521 1.00 13.82 67 ASN A O 1
ATOM 509 N N . ALA A 1 68 ? -0.583 0.907 -11.688 1.00 13.87 68 ALA A N 1
ATOM 510 C CA . ALA A 1 68 ? -1.538 0.111 -10.929 1.00 12.44 68 ALA A CA 1
ATOM 511 C C . ALA A 1 68 ? -2.618 -0.338 -11.892 1.00 16.93 68 ALA A C 1
ATOM 512 O O . ALA A 1 68 ? -3.123 0.473 -12.675 1.00 18.15 68 ALA A O 1
ATOM 514 N N . SER A 1 69 ? -2.967 -1.620 -11.840 1.00 11.93 69 SER A N 1
ATOM 515 C CA . SER A 1 69 ? -3.969 -2.153 -12.747 1.00 11.24 69 SER A CA 1
ATOM 516 C C . SER A 1 69 ? -4.351 -3.547 -12.274 1.00 13.05 69 SER A C 1
ATOM 517 O O . SER A 1 69 ? -3.735 -4.109 -11.364 1.00 12.42 69 SER A O 1
ATOM 520 N N . THR A 1 70 ? -5.401 -4.084 -12.889 1.00 11.74 70 THR A N 1
ATOM 521 C CA . THR A 1 70 ? -5.770 -5.484 -12.759 1.00 12.64 70 THR A CA 1
ATOM 522 C C . THR A 1 70 ? -5.688 -6.105 -14.142 1.00 14.42 70 THR A C 1
ATOM 523 O O . THR A 1 70 ? -6.232 -5.555 -15.112 1.00 16.50 70 THR A O 1
ATOM 527 N N . ILE A 1 71 ? -4.983 -7.226 -14.242 1.00 11.49 71 ILE A N 1
ATOM 528 C CA . ILE A 1 71 ? -4.688 -7.848 -15.520 1.00 10.14 71 ILE A CA 1
ATOM 529 C C . ILE A 1 71 ? -5.106 -9.309 -15.466 1.00 14.04 71 ILE A C 1
ATOM 530 O O . ILE A 1 71 ? -5.212 -9.918 -14.399 1.00 13.77 71 ILE A O 1
ATOM 535 N N . ASP A 1 72 ? -5.338 -9.864 -16.648 1.00 15.88 72 ASP A N 1
ATOM 536 C CA . ASP A 1 72 ? -5.532 -11.288 -16.846 1.00 13.80 72 ASP A CA 1
ATOM 537 C C . ASP A 1 72 ? -4.326 -11.818 -17.600 1.00 11.78 72 ASP A C 1
ATOM 538 O O . ASP A 1 72 ? -3.869 -11.194 -18.569 1.00 19.68 72 ASP A O 1
ATOM 543 N N . PHE A 1 73 ? -3.783 -12.935 -17.139 1.00 11.80 73 PHE A N 1
ATOM 544 C CA . PHE A 1 73 ? -2.572 -13.475 -17.736 1.00 10.72 73 PHE A CA 1
ATOM 545 C C . PHE A 1 73 ? -2.610 -14.989 -17.673 1.00 12.50 73 PHE A C 1
ATOM 546 O O . PHE A 1 73 ? -2.773 -15.561 -16.592 1.00 13.61 73 PHE A O 1
ATOM 554 N N . ASN A 1 74 ? -2.449 -15.629 -18.823 1.00 11.97 74 ASN A N 1
ATOM 555 C CA . ASN A 1 74 ? -2.488 -17.080 -18.913 1.00 14.98 74 ASN A CA 1
ATOM 556 C C . ASN A 1 74 ? -1.077 -17.598 -18.677 1.00 15.55 74 ASN A C 1
ATOM 557 O O . ASN A 1 74 ? -0.157 -17.268 -19.434 1.00 20.07 74 ASN A O 1
ATOM 562 N N . TYR A 1 75 ? -0.900 -18.391 -17.625 1.00 11.21 75 TYR A N 1
ATOM 563 C CA . TYR A 1 75 ? 0.401 -18.928 -17.249 1.00 11.02 75 TYR A CA 1
ATOM 564 C C . TYR A 1 75 ? 0.390 -20.439 -17.396 1.00 11.74 75 TYR A C 1
ATOM 565 O O . TYR A 1 75 ? -0.420 -21.113 -16.758 1.00 12.37 75 TYR A O 1
ATOM 574 N N A THR A 1 76 ? 1.304 -20.970 -18.210 0.70 10.00 76 THR A N 1
ATOM 575 N N B THR A 1 76 ? 1.283 -20.969 -18.215 0.30 10.09 76 THR A N 1
ATOM 576 C CA A THR A 1 76 ? 1.323 -22.389 -18.545 0.70 12.00 76 THR A CA 1
ATOM 577 C CA B THR A 1 76 ? 1.271 -22.392 -18.500 0.30 12.13 76 THR A CA 1
ATOM 578 C C A THR A 1 76 ? 2.336 -23.156 -17.704 0.70 12.06 76 THR A C 1
ATOM 579 C C B THR A 1 76 ? 2.297 -23.134 -17.654 0.30 12.00 76 THR A C 1
ATOM 580 O O A THR A 1 76 ? 3.452 -22.681 -17.452 0.70 14.10 76 THR A O 1
ATOM 581 O O B THR A 1 76 ? 3.367 -22.607 -17.328 0.30 13.70 76 THR A O 1
ATOM 588 N N . ILE A 1 77 ? 1.929 -24.350 -17.277 1.00 14.03 77 ILE A N 1
ATOM 589 C CA . ILE A 1 77 ? 2.797 -25.314 -16.617 1.00 12.33 77 ILE A CA 1
ATOM 590 C C . ILE A 1 77 ? 3.178 -26.365 -17.649 1.00 15.48 77 ILE A C 1
ATOM 591 O O . ILE A 1 77 ? 2.305 -27.072 -18.161 1.00 13.75 77 ILE A O 1
ATOM 596 N N . ASP A 1 78 ? 4.468 -26.472 -17.960 1.00 11.46 78 ASP A N 1
ATOM 597 C CA . ASP A 1 78 ? 4.937 -27.464 -18.923 1.00 11.26 78 ASP A CA 1
ATOM 598 C C . ASP A 1 78 ? 4.521 -28.877 -18.524 1.00 11.83 78 ASP A C 1
ATOM 599 O O . ASP A 1 78 ? 4.566 -29.252 -17.349 1.00 12.21 78 ASP A O 1
ATOM 604 N N A SER A 1 79 ? 4.136 -29.675 -19.524 0.55 14.51 79 SER A N 1
ATOM 605 N N B SER A 1 79 ? 4.126 -29.662 -19.531 0.45 14.47 79 SER A N 1
ATOM 606 C CA A SER A 1 79 ? 3.593 -31.000 -19.244 0.55 12.37 79 SER A CA 1
ATOM 607 C CA B SER A 1 79 ? 3.587 -30.997 -19.298 0.45 12.59 79 SER A CA 1
ATOM 608 C C A SER A 1 79 ? 4.604 -31.949 -18.610 0.55 12.80 79 SER A C 1
ATOM 609 C C B SER A 1 79 ? 4.566 -31.930 -18.601 0.45 12.81 79 SER A C 1
ATOM 610 O O A SER A 1 79 ? 4.197 -32.966 -18.041 0.55 16.01 79 SER A O 1
ATOM 611 O O B SER A 1 79 ? 4.135 -32.921 -18.001 0.45 16.02 79 SER A O 1
ATOM 616 N N A ASN A 1 80 ? 5.905 -31.660 -18.681 0.55 12.74 80 ASN A N 1
ATOM 617 N N B ASN A 1 80 ? 5.868 -31.652 -18.653 0.45 12.73 80 ASN A N 1
ATOM 618 C CA A ASN A 1 80 ? 6.893 -32.575 -18.122 0.55 12.21 80 ASN A CA 1
ATOM 619 C CA B ASN A 1 80 ? 6.849 -32.584 -18.119 0.45 12.35 80 ASN A CA 1
ATOM 620 C C A ASN A 1 80 ? 7.501 -32.107 -16.807 0.55 14.09 80 ASN A C 1
ATOM 621 C C B ASN A 1 80 ? 7.504 -32.100 -16.829 0.45 14.13 80 ASN A C 1
ATOM 622 O O A ASN A 1 80 ? 8.453 -32.728 -16.325 0.55 14.19 80 ASN A O 1
ATOM 623 O O B ASN A 1 80 ? 8.486 -32.703 -16.384 0.45 14.20 80 ASN A O 1
ATOM 632 N N . ILE A 1 81 ? 6.976 -31.052 -16.209 1.00 11.88 81 ILE A N 1
ATOM 633 C CA . ILE A 1 81 ? 7.483 -30.661 -14.889 1.00 13.00 81 ILE A CA 1
ATOM 634 C C . ILE A 1 81 ? 7.095 -31.733 -13.873 1.00 12.00 81 ILE A C 1
ATOM 635 O O . ILE A 1 81 ? 5.951 -32.205 -13.894 1.00 13.33 81 ILE A O 1
ATOM 640 N N . PRO A 1 82 ? 7.995 -32.169 -12.997 1.00 10.73 82 PRO A N 1
ATOM 641 C CA . PRO A 1 82 ? 7.664 -33.272 -12.075 1.00 9.10 82 PRO A CA 1
ATOM 642 C C . PRO A 1 82 ? 6.460 -32.963 -11.195 1.00 11.69 82 PRO A C 1
ATOM 643 O O . PRO A 1 82 ? 6.287 -31.844 -10.706 1.00 11.08 82 PRO A O 1
ATOM 647 N N . LEU A 1 83 ? 5.641 -33.987 -10.971 1.00 11.30 83 LEU A N 1
ATOM 648 C CA . LEU A 1 83 ? 4.552 -33.885 -10.007 1.00 11.47 83 LEU A CA 1
ATOM 649 C C . LEU A 1 83 ? 5.088 -33.626 -8.602 1.00 11.44 83 LEU A C 1
ATOM 650 O O . LEU A 1 83 ? 6.186 -34.062 -8.239 1.00 11.69 83 LEU A O 1
ATOM 655 N N . SER A 1 84 ? 4.277 -32.925 -7.796 1.00 10.37 84 SER A N 1
ATOM 656 C CA . SER A 1 84 ? 4.636 -32.673 -6.399 1.00 10.59 84 SER A CA 1
ATOM 657 C C . SER A 1 84 ? 5.008 -33.956 -5.652 1.00 12.24 84 SER A C 1
ATOM 658 O O . SER A 1 84 ? 5.970 -33.972 -4.872 1.00 13.02 84 SER A O 1
ATOM 661 N N . GLU A 1 85 ? 4.260 -35.042 -5.877 1.00 12.92 85 GLU A N 1
ATOM 662 C CA . GLU A 1 85 ? 4.533 -36.284 -5.152 1.00 13.89 85 GLU A CA 1
ATOM 663 C C . GLU A 1 85 ? 5.893 -36.876 -5.499 1.00 16.42 85 GLU A C 1
ATOM 664 O O . GLU A 1 85 ? 6.386 -37.735 -4.759 1.00 16.19 85 GLU A O 1
ATOM 670 N N . ASN A 1 86 ? 6.503 -36.443 -6.602 1.00 14.35 86 ASN A N 1
ATOM 671 C CA . ASN A 1 86 ? 7.787 -36.964 -7.049 1.00 14.69 86 ASN A CA 1
ATOM 672 C C . ASN A 1 86 ? 8.953 -36.046 -6.702 1.00 19.59 86 ASN A C 1
ATOM 673 O O . ASN A 1 86 ? 10.089 -36.308 -7.116 1.00 18.90 86 ASN A O 1
ATOM 678 N N . LEU A 1 87 ? 8.709 -34.994 -5.934 1.00 14.44 87 LEU A N 1
ATOM 679 C CA . LEU A 1 87 ? 9.784 -34.143 -5.461 1.00 15.95 87 LEU A CA 1
ATOM 680 C C . LEU A 1 87 ? 10.505 -34.769 -4.270 1.00 15.95 87 LEU A C 1
ATOM 681 O O . LEU A 1 87 ? 9.946 -35.618 -3.563 1.00 17.92 87 LEU A O 1
ATOM 686 N N . PRO A 1 88 ? 11.742 -34.341 -4.016 1.00 22.50 88 PRO A N 1
ATOM 687 C CA . PRO A 1 88 ? 12.433 -34.740 -2.785 1.00 23.77 88 PRO A CA 1
ATOM 688 C C . PRO A 1 88 ? 11.607 -34.406 -1.552 1.00 21.10 88 PRO A C 1
ATOM 689 O O . PRO A 1 88 ? 10.788 -33.479 -1.558 1.00 16.43 88 PRO A O 1
ATOM 693 N N A SER A 1 89 ? 11.834 -35.168 -0.483 0.82 23.61 89 SER A N 1
ATOM 694 N N B SER A 1 89 ? 11.856 -35.151 -0.476 0.18 23.55 89 SER A N 1
ATOM 695 C CA A SER A 1 89 ? 11.138 -34.931 0.775 0.82 25.45 89 SER A CA 1
ATOM 696 C CA B SER A 1 89 ? 11.151 -34.924 0.780 0.18 25.36 89 SER A CA 1
ATOM 697 C C A SER A 1 89 ? 11.313 -33.491 1.238 0.82 16.58 89 SER A C 1
ATOM 698 C C B SER A 1 89 ? 11.314 -33.480 1.239 0.18 17.08 89 SER A C 1
ATOM 699 O O A SER A 1 89 ? 12.431 -32.967 1.267 0.82 21.69 89 SER A O 1
ATOM 700 O O B SER A 1 89 ? 12.425 -32.939 1.254 0.18 21.72 89 SER A O 1
ATOM 705 N N . GLY A 1 90 ? 10.199 -32.855 1.610 1.00 21.43 90 GLY A N 1
ATOM 706 C CA . GLY A 1 90 ? 10.198 -31.487 2.075 1.00 21.10 90 GLY A CA 1
ATOM 707 C C . GLY A 1 90 ? 10.090 -30.438 0.987 1.00 17.17 90 GLY A C 1
ATOM 708 O O . GLY A 1 90 ? 9.797 -29.275 1.295 1.00 19.67 90 GLY A O 1
ATOM 709 N N . ASN A 1 91 ? 10.325 -30.809 -0.267 1.00 15.98 91 ASN A N 1
ATOM 710 C CA . ASN A 1 91 ? 10.259 -29.843 -1.353 1.00 11.99 91 ASN A CA 1
ATOM 711 C C . ASN A 1 91 ? 8.821 -29.677 -1.824 1.00 12.04 91 ASN A C 1
ATOM 712 O O . ASN A 1 91 ? 7.984 -30.574 -1.676 1.00 13.71 91 ASN A O 1
ATOM 717 N N . PHE A 1 92 ? 8.535 -28.508 -2.394 1.00 11.69 92 PHE A N 1
ATOM 718 C CA . PHE A 1 92 ? 7.176 -28.185 -2.807 1.00 11.12 92 PHE A CA 1
ATOM 719 C C . PHE A 1 92 ? 7.243 -27.112 -3.880 1.00 10.41 92 PHE A C 1
ATOM 720 O O . PHE A 1 92 ? 8.255 -26.422 -4.023 1.00 11.03 92 PHE A O 1
ATOM 728 N N . TYR A 1 93 ? 6.134 -26.943 -4.604 1.00 10.68 93 TYR A N 1
ATOM 729 C CA . TYR A 1 93 ? 6.062 -25.893 -5.614 1.00 10.79 93 TYR A CA 1
ATOM 730 C C . TYR A 1 93 ? 5.451 -24.616 -5.054 1.00 9.54 93 TYR A C 1
ATOM 731 O O . TYR A 1 93 ? 4.475 -24.639 -4.294 1.00 9.11 93 TYR A O 1
ATOM 740 N N . LEU A 1 94 ? 6.020 -23.497 -5.483 1.00 7.94 94 LEU A N 1
ATOM 741 C CA . LEU A 1 94 ? 5.550 -22.168 -5.133 1.00 9.08 94 LEU A CA 1
ATOM 742 C C . LEU A 1 94 ? 5.383 -21.407 -6.437 1.00 8.51 94 LEU A C 1
ATOM 743 O O . LEU A 1 94 ? 6.340 -21.301 -7.215 1.00 11.00 94 LEU A O 1
ATOM 748 N N . LEU A 1 95 ? 4.178 -20.895 -6.688 1.00 7.47 95 LEU A N 1
ATOM 749 C CA . LEU A 1 95 ? 3.967 -20.021 -7.834 1.00 7.44 95 LEU A CA 1
ATOM 750 C C . LEU A 1 95 ? 4.367 -18.615 -7.391 1.00 9.01 95 LEU A C 1
ATOM 751 O O . LEU A 1 95 ? 3.679 -17.989 -6.573 1.00 8.82 95 LEU A O 1
ATOM 756 N N . LYS A 1 96 ? 5.534 -18.161 -7.858 1.00 8.47 96 LYS A N 1
ATOM 757 C CA . LYS A 1 96 ? 6.050 -16.850 -7.480 1.00 7.45 96 LYS A CA 1
ATOM 758 C C . LYS A 1 96 ? 5.378 -15.798 -8.352 1.00 9.75 96 LYS A C 1
ATOM 759 O O . LYS A 1 96 ? 5.439 -15.871 -9.584 1.00 9.79 96 LYS A O 1
ATOM 765 N N . ILE A 1 97 ? 4.688 -14.856 -7.708 1.00 8.59 97 ILE A N 1
ATOM 766 C CA . ILE A 1 97 ? 3.917 -13.803 -8.371 1.00 7.84 97 ILE A CA 1
ATOM 767 C C . ILE A 1 97 ? 4.326 -12.506 -7.698 1.00 8.02 97 ILE A C 1
ATOM 768 O O . ILE A 1 97 ? 4.014 -12.304 -6.522 1.00 10.76 97 ILE A O 1
ATOM 773 N N . PHE A 1 98 ? 5.035 -11.633 -8.412 1.00 8.70 98 PHE A N 1
ATOM 774 C CA . PHE A 1 98 ? 5.591 -10.500 -7.684 1.00 9.44 98 PHE A CA 1
ATOM 775 C C . PHE A 1 98 ? 5.773 -9.282 -8.576 1.00 8.42 98 PHE A C 1
ATOM 776 O O . PHE A 1 98 ? 5.788 -9.368 -9.807 1.00 8.47 98 PHE A O 1
ATOM 784 N N . ILE A 1 99 ? 5.866 -8.134 -7.915 1.00 8.50 99 ILE A N 1
ATOM 785 C CA . ILE A 1 99 ? 6.087 -6.847 -8.565 1.00 8.35 99 ILE A CA 1
ATOM 786 C C . ILE A 1 99 ? 7.434 -6.292 -8.125 1.00 8.7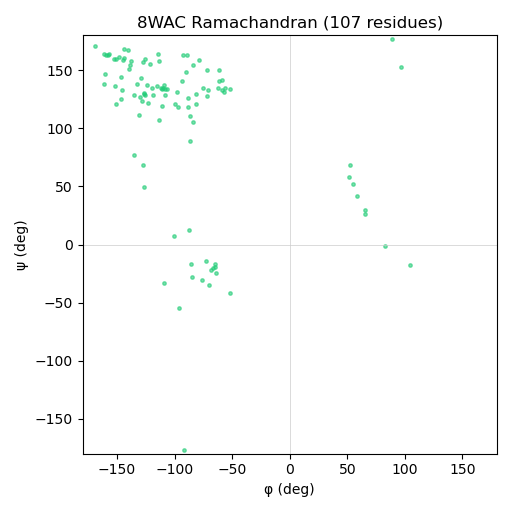8 99 ILE A C 1
ATOM 787 O O . ILE A 1 99 ? 7.802 -6.362 -6.946 1.00 10.17 99 ILE A O 1
ATOM 792 N N . SER A 1 100 ? 8.177 -5.770 -9.094 1.00 8.77 100 SER A N 1
ATOM 793 C CA . SER A 1 100 ? 9.394 -5.013 -8.861 1.00 9.92 100 SER A CA 1
ATOM 794 C C . SER A 1 100 ? 9.091 -3.558 -9.175 1.00 11.18 100 SER A C 1
ATOM 795 O O . SER A 1 100 ? 8.470 -3.269 -10.200 1.00 11.27 100 SER A O 1
ATOM 798 N N . VAL A 1 101 ? 9.504 -2.652 -8.288 1.00 10.56 101 VAL A N 1
ATOM 799 C CA . VAL A 1 101 ? 9.371 -1.220 -8.522 1.00 10.63 101 VAL A CA 1
ATOM 800 C C . VAL A 1 101 ? 10.749 -0.576 -8.475 1.00 11.90 101 VAL A C 1
ATOM 801 O O . VAL A 1 101 ? 11.679 -1.084 -7.843 1.00 12.50 101 VAL A O 1
ATOM 805 N N . ASN A 1 102 ? 10.852 0.572 -9.147 1.00 14.69 102 ASN A N 1
ATOM 806 C CA . ASN A 1 102 ? 12.041 1.419 -9.101 1.00 13.83 102 ASN A CA 1
ATOM 807 C C . ASN A 1 102 ? 13.301 0.641 -9.481 1.00 16.39 102 ASN A C 1
ATOM 808 O O . ASN A 1 102 ? 14.302 0.635 -8.759 1.00 16.95 102 ASN A O 1
ATOM 813 N N . THR A 1 103 ? 13.236 -0.029 -10.633 1.00 16.45 103 THR A N 1
ATOM 814 C CA . THR A 1 103 ? 14.361 -0.780 -11.198 1.00 17.54 103 THR A CA 1
ATOM 815 C C . THR A 1 103 ? 14.960 -1.749 -10.176 1.00 18.55 103 THR A C 1
ATOM 816 O O . THR A 1 103 ? 16.145 -1.699 -9.843 1.00 18.66 103 THR A O 1
ATOM 820 N N . ASP A 1 104 ? 14.107 -2.649 -9.677 1.00 13.62 104 ASP A N 1
ATOM 821 C CA . ASP A 1 104 ? 14.484 -3.651 -8.688 1.00 15.19 104 ASP A CA 1
ATOM 822 C C . ASP A 1 104 ? 14.883 -3.019 -7.355 1.00 11.45 104 ASP A C 1
ATOM 823 O O . ASP A 1 104 ? 15.614 -3.622 -6.569 1.00 16.75 104 ASP A O 1
ATOM 828 N N . GLY A 1 105 ? 14.361 -1.825 -7.063 1.00 14.12 105 GLY A N 1
ATOM 829 C CA . GLY A 1 105 ? 14.634 -1.205 -5.778 1.00 13.53 105 GLY A CA 1
ATOM 830 C C . GLY A 1 105 ? 13.853 -1.808 -4.632 1.00 17.57 105 GLY A C 1
ATOM 831 O O . GLY A 1 105 ? 14.333 -1.826 -3.496 1.00 17.04 105 GLY A O 1
ATOM 832 N N . ALA A 1 106 ? 12.649 -2.309 -4.904 1.00 15.63 106 ALA A N 1
ATOM 833 C CA . ALA A 1 106 ? 11.817 -2.905 -3.872 1.00 15.89 106 ALA A CA 1
ATOM 834 C C . ALA A 1 106 ? 10.791 -3.801 -4.549 1.00 9.93 106 ALA A C 1
ATOM 835 O O . ALA A 1 106 ? 10.556 -3.695 -5.757 1.00 11.10 106 ALA A O 1
ATOM 837 N N . PHE A 1 107 ? 10.184 -4.677 -3.750 1.00 10.86 107 PHE A N 1
ATOM 838 C CA . PHE A 1 107 ? 9.361 -5.763 -4.263 1.00 9.66 107 PHE A CA 1
ATOM 839 C C . PHE A 1 107 ? 8.181 -6.003 -3.337 1.00 12.25 107 PHE A C 1
ATOM 840 O O . PHE A 1 107 ? 8.196 -5.639 -2.162 1.00 12.89 107 PHE A O 1
ATOM 848 N N . ALA A 1 108 ? 7.161 -6.658 -3.885 1.00 11.37 108 ALA A N 1
ATOM 849 C CA . ALA A 1 108 ? 6.114 -7.278 -3.088 1.00 9.33 108 ALA A CA 1
ATOM 850 C C . ALA A 1 108 ? 5.637 -8.501 -3.857 1.00 9.28 108 ALA A C 1
ATOM 851 O O . ALA A 1 108 ? 5.856 -8.624 -5.067 1.00 9.13 108 ALA A O 1
ATOM 853 N N . ASN A 1 109 ? 4.969 -9.407 -3.159 1.00 9.18 109 ASN A N 1
ATOM 854 C CA . ASN A 1 109 ? 4.621 -10.669 -3.792 1.00 8.05 109 ASN A CA 1
ATOM 855 C C . ASN A 1 109 ? 3.270 -11.152 -3.287 1.00 10.41 109 ASN A C 1
ATOM 856 O O . ASN A 1 109 ? 2.798 -10.752 -2.218 1.00 10.01 109 ASN A O 1
ATOM 861 N N . ASP A 1 110 ? 2.650 -12.025 -4.079 1.00 10.18 110 ASP A N 1
ATOM 862 C CA . ASP A 1 110 ? 1.586 -12.904 -3.601 1.00 8.77 110 ASP A CA 1
ATOM 863 C C . ASP A 1 110 ? 1.929 -14.343 -3.962 1.00 8.62 110 ASP A C 1
ATOM 864 O O . ASP A 1 110 ? 1.118 -15.096 -4.509 1.00 8.56 110 ASP A O 1
ATOM 869 N N . ASN A 1 111 ? 3.160 -14.736 -3.635 1.00 8.52 111 ASN A N 1
ATOM 870 C CA . ASN A 1 111 ? 3.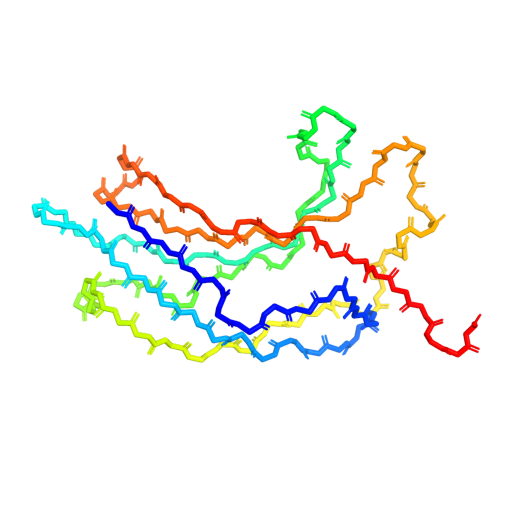611 -16.094 -3.902 1.00 8.93 111 ASN A CA 1
ATOM 871 C C . ASN A 1 111 ? 2.664 -17.073 -3.229 1.00 7.78 111 ASN A C 1
ATOM 872 O O . ASN A 1 111 ? 2.296 -16.892 -2.064 1.00 8.73 111 ASN A O 1
ATOM 877 N N . THR A 1 112 ? 2.282 -18.119 -3.958 1.00 9.10 112 THR A N 1
ATOM 878 C CA . THR A 1 112 ? 1.236 -19.026 -3.513 1.00 7.88 112 THR A CA 1
ATOM 879 C C . THR A 1 112 ? 1.665 -20.471 -3.744 1.00 8.27 112 THR A C 1
ATOM 880 O O . THR A 1 112 ? 2.114 -20.825 -4.842 1.00 9.78 112 THR A O 1
ATOM 884 N N . GLN A 1 113 ? 1.573 -21.298 -2.699 1.00 8.24 113 GLN A N 1
ATOM 885 C CA . GLN A 1 113 ? 1.857 -22.717 -2.857 1.00 8.17 113 GLN A CA 1
ATOM 886 C C . GLN A 1 113 ? 0.885 -23.341 -3.851 1.00 8.73 113 GLN A C 1
ATOM 887 O O . GLN A 1 113 ? -0.310 -23.019 -3.863 1.00 11.19 113 GLN A O 1
ATOM 893 N N . ILE A 1 114 ? 1.393 -24.244 -4.692 1.00 9.02 114 ILE A N 1
ATOM 894 C CA . ILE A 1 114 ? 0.531 -24.986 -5.610 1.00 10.15 114 ILE A CA 1
ATOM 895 C C . ILE A 1 114 ? 0.995 -26.432 -5.668 1.00 9.68 114 ILE A C 1
ATOM 896 O O . ILE A 1 114 ? 2.175 -26.742 -5.478 1.00 9.45 114 ILE A O 1
ATOM 901 N N . THR A 1 115 ? 0.051 -27.326 -5.934 1.00 11.90 115 THR A N 1
ATOM 902 C CA . THR A 1 115 ? 0.332 -28.745 -6.078 1.00 11.09 115 THR A CA 1
ATOM 903 C C . THR A 1 115 ? 0.196 -29.116 -7.545 1.00 10.79 115 THR A C 1
ATOM 904 O O . THR A 1 115 ? -0.812 -28.781 -8.177 1.00 12.44 115 THR A O 1
ATOM 908 N N . LEU A 1 116 ? 1.214 -29.776 -8.078 1.00 10.83 116 LEU A N 1
ATOM 909 C CA . LEU A 1 116 ? 1.193 -30.336 -9.424 1.00 10.92 116 LEU A CA 1
ATOM 910 C C . LEU A 1 116 ? 0.833 -31.810 -9.296 1.00 11.22 116 LEU A C 1
ATOM 911 O O . LEU A 1 116 ? 1.552 -32.570 -8.641 1.00 12.88 116 LEU A O 1
ATOM 916 N N . LEU A 1 117 ? -0.285 -32.206 -9.897 1.00 13.38 117 LEU A N 1
ATOM 917 C CA . LEU A 1 117 ? -0.757 -33.572 -9.759 1.00 13.69 117 LEU A CA 1
ATOM 918 C C . LEU A 1 117 ? -1.307 -34.058 -11.091 1.00 13.65 117 LEU A C 1
ATOM 919 O O . LEU A 1 117 ? -1.495 -33.293 -12.040 1.00 14.96 117 LEU A O 1
ATOM 924 N N . ASN A 1 118 ? -1.518 -35.366 -11.159 1.00 18.39 118 ASN A N 1
ATOM 925 C CA . ASN A 1 118 ? -2.029 -36.031 -12.350 1.00 20.91 118 ASN A CA 1
ATOM 926 C C . ASN A 1 118 ? -3.402 -36.565 -11.984 1.00 12.57 118 ASN A C 1
ATOM 927 O O . ASN A 1 118 ? -3.509 -37.548 -11.247 1.00 18.71 118 ASN A O 1
ATOM 932 N N . ASN A 1 119 ? -4.443 -35.920 -12.507 1.00 14.48 119 ASN A N 1
ATOM 933 C CA . ASN A 1 119 ? -5.801 -36.235 -12.097 1.00 16.36 119 ASN A CA 1
ATOM 934 C C . ASN A 1 119 ? -6.283 -37.566 -12.645 1.00 22.40 119 ASN A C 1
ATOM 935 O O . ASN A 1 119 ? -7.297 -38.086 -12.165 1.00 24.73 119 ASN A O 1
ATOM 940 N N . LEU A 1 120 ? -5.586 -38.129 -13.630 1.00 14.81 120 LEU A N 1
ATOM 941 C CA . LEU A 1 120 ? -5.915 -39.486 -14.050 1.00 15.65 120 LEU A CA 1
ATOM 942 C C . LEU A 1 120 ? -5.524 -40.496 -12.982 1.00 22.89 120 LEU A C 1
ATOM 943 O O . LEU A 1 120 ? -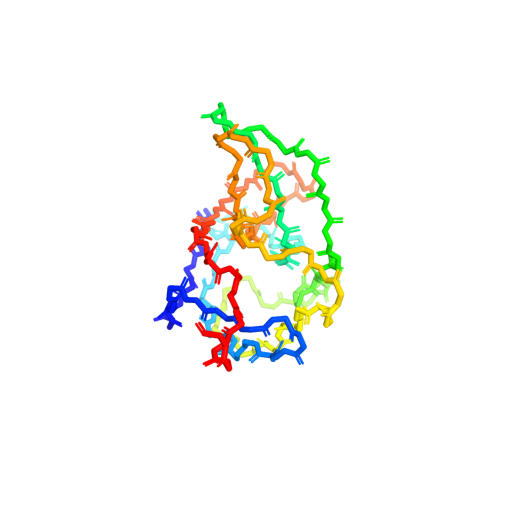6.219 -41.499 -12.794 1.00 31.86 120 LEU A O 1
ATOM 948 N N . GLU A 1 121 ? -4.434 -40.247 -12.266 1.00 21.74 121 GLU A N 1
ATOM 949 C CA . GLU A 1 121 ? -4.066 -41.094 -11.135 1.00 23.12 121 GLU A CA 1
ATOM 950 C C . GLU A 1 121 ? -4.902 -40.731 -9.906 1.00 31.47 121 GLU A C 1
ATOM 951 O O . GLU A 1 121 ? -4.606 -41.153 -8.789 1.00 36.24 121 GLU A O 1
#

Organism: NCBI:txid1790137